Protein AF-A0A8X6FAP2-F1 (afdb_mo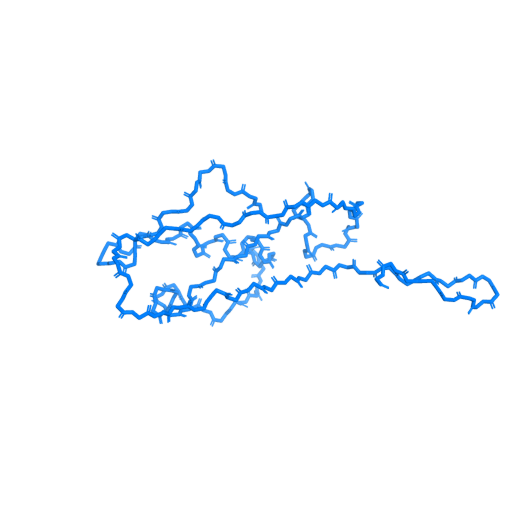nomer)

pLDDT: mean 89.77, std 5.4, range [65.81, 97.25]

Secondary structure (DSSP, 8-state):
---SS----B-STT-B-HHHHHHHHHHTT-TTSS---S--TTTTTTT--------STTS-TTSS--PPP-----------SS--SS--PPP--------EEE-TT--EEE--

Foldseek 3Di:
DPDPDDDDADLPPVLRCVVQVVQVCQLVVNVVPPDDPPADSNRCSVPVPDGHHNPAPVSQQVHPDDGPDDDDDDDDDDDDPDDDPDDDDDDDDDDDDKDWDQDPVRDTDTPD

Mean predicted aligned error: 5.27 Å

Sequence (112 aa):
MIPSKPFQPKFDGSNCYSRCYMSLFTDLGRYHKDQDINIRFSEYKDGYTLFALDLTPDLSADGMHESISRNGNLTIDLKFSKALPETVNLIVFSEYRNVIEIDKNRSIFTDY

Radius of gyration: 18.1 Å; Cα contacts (8 Å, |Δi|>4): 81; chains: 1; bounding box: 39×31×51 Å

Structure (mmCIF, N/CA/C/O backbone):
data_AF-A0A8X6FAP2-F1
#
_entry.id   AF-A0A8X6FAP2-F1
#
loop_
_atom_site.group_PDB
_atom_site.id
_atom_site.type_symbol
_atom_site.label_atom_id
_atom_site.label_alt_id
_atom_site.label_comp_id
_atom_site.label_asym_id
_atom_site.label_entity_id
_atom_site.label_seq_id
_atom_site.pdbx_PDB_ins_code
_atom_site.Cartn_x
_atom_site.Cartn_y
_atom_site.Cartn_z
_atom_site.occupancy
_atom_site.B_iso_or_equiv
_atom_site.auth_seq_id
_atom_site.auth_comp_id
_atom_site.auth_asym_id
_atom_site.auth_atom_id
_atom_site.pdbx_PDB_model_num
ATOM 1 N N . MET A 1 1 ? 6.902 3.873 -0.427 1.00 65.81 1 MET A N 1
ATOM 2 C CA . MET A 1 1 ? 7.800 3.874 0.752 1.00 65.81 1 MET A CA 1
ATOM 3 C C . MET A 1 1 ? 7.253 2.957 1.840 1.00 65.81 1 MET A C 1
ATOM 5 O O . MET A 1 1 ? 6.090 3.068 2.204 1.00 65.81 1 MET A O 1
ATOM 9 N N . ILE A 1 2 ? 8.093 2.099 2.432 1.00 80.69 2 ILE A N 1
ATOM 10 C CA . ILE A 1 2 ? 7.708 1.338 3.633 1.00 80.69 2 ILE A CA 1
ATOM 11 C C . ILE A 1 2 ? 7.622 2.304 4.829 1.00 80.69 2 ILE A C 1
ATOM 13 O O . ILE A 1 2 ? 8.617 2.956 5.161 1.00 80.69 2 ILE A O 1
ATOM 17 N N . PRO A 1 3 ? 6.461 2.437 5.493 1.00 83.69 3 PRO A N 1
ATOM 18 C CA . PRO A 1 3 ? 6.288 3.433 6.539 1.00 83.69 3 PRO A CA 1
ATOM 19 C C . PRO A 1 3 ? 7.112 3.079 7.787 1.00 83.69 3 PRO A C 1
ATOM 21 O O . PRO A 1 3 ? 6.926 2.027 8.388 1.00 83.69 3 PRO A O 1
ATOM 24 N N . SER A 1 4 ? 7.960 4.006 8.249 1.00 87.38 4 SER A N 1
ATOM 25 C CA . SER A 1 4 ? 8.778 3.829 9.468 1.00 87.38 4 SER A CA 1
ATOM 26 C C . SER A 1 4 ? 7.952 3.642 10.745 1.00 87.38 4 SER A C 1
ATOM 28 O O . SER A 1 4 ? 8.384 2.996 11.697 1.00 87.38 4 SER A O 1
ATOM 30 N N . LYS A 1 5 ? 6.746 4.215 10.767 1.00 92.06 5 LYS A N 1
ATOM 31 C CA . LYS A 1 5 ? 5.720 3.970 11.782 1.00 92.06 5 LYS A CA 1
ATOM 32 C C . LYS A 1 5 ? 4.550 3.248 11.124 1.00 92.06 5 LYS A C 1
ATOM 34 O O . LYS A 1 5 ? 3.976 3.859 10.210 1.00 92.06 5 LYS A O 1
ATOM 39 N N . PRO A 1 6 ? 4.145 2.059 11.605 1.00 92.94 6 PRO A N 1
ATOM 40 C CA . PRO A 1 6 ? 2.995 1.340 11.073 1.00 92.94 6 PRO A CA 1
ATOM 41 C C . PRO A 1 6 ? 1.756 2.230 10.970 1.00 92.94 6 PRO A C 1
ATOM 43 O O . PRO A 1 6 ? 1.541 3.127 11.795 1.00 92.94 6 PRO A O 1
ATOM 46 N N . PHE A 1 7 ? 0.942 2.000 9.946 1.00 93.81 7 PHE A N 1
ATOM 47 C CA . PHE A 1 7 ? -0.338 2.681 9.832 1.00 93.81 7 PHE A CA 1
ATOM 48 C C . PHE A 1 7 ? -1.297 2.179 10.915 1.00 93.81 7 PHE A C 1
ATOM 50 O O . PHE A 1 7 ? -1.413 0.983 11.162 1.00 93.81 7 PHE A O 1
ATOM 57 N N . GLN A 1 8 ? -1.977 3.117 11.574 1.00 94.25 8 GLN A N 1
ATOM 58 C CA . GLN A 1 8 ? -2.994 2.836 12.590 1.00 94.25 8 GLN A CA 1
ATOM 59 C C . GLN A 1 8 ? -4.249 3.677 12.308 1.00 94.25 8 GLN A C 1
ATOM 61 O O . GLN A 1 8 ? -4.593 4.546 13.115 1.00 94.25 8 GLN A O 1
ATOM 66 N N . PRO A 1 9 ? -4.891 3.505 11.134 1.00 94.00 9 PRO A N 1
ATOM 67 C CA . PRO A 1 9 ? -6.079 4.273 10.804 1.00 94.00 9 PRO A CA 1
ATOM 68 C C . PRO A 1 9 ? -7.218 3.938 11.768 1.00 94.00 9 PRO A C 1
ATOM 70 O O . PRO A 1 9 ? -7.435 2.778 12.123 1.00 94.00 9 PRO A O 1
ATOM 73 N N . LYS A 1 10 ? -7.975 4.960 12.164 1.00 93.19 10 LYS A N 1
ATOM 74 C CA . LYS A 1 10 ? -9.256 4.792 12.853 1.00 93.19 10 LYS A CA 1
ATOM 75 C C . LYS A 1 10 ? -10.368 5.239 11.919 1.00 93.19 10 LYS A C 1
ATOM 77 O O . LYS A 1 10 ? -10.527 6.429 11.657 1.00 93.19 10 LYS A O 1
ATOM 82 N N . PHE A 1 11 ? -11.120 4.262 11.426 1.00 90.31 11 PHE A N 1
ATOM 83 C CA . PHE A 1 11 ? -12.284 4.467 10.559 1.00 90.31 11 PHE A CA 1
ATOM 84 C C . PHE A 1 11 ? -13.580 4.732 11.343 1.00 90.31 11 PHE A C 1
ATOM 86 O O . PHE A 1 11 ? -14.652 4.844 10.759 1.00 90.31 11 PHE A O 1
ATOM 93 N N . ASP A 1 12 ? -13.488 4.830 12.673 1.00 85.19 12 ASP A N 1
ATOM 94 C CA . ASP A 1 12 ? -14.599 5.235 13.531 1.00 85.19 12 ASP A CA 1
ATOM 95 C C . ASP A 1 12 ? -14.905 6.742 13.394 1.00 85.19 12 ASP A C 1
ATOM 97 O O . ASP A 1 12 ? -14.359 7.445 12.541 1.00 85.19 12 ASP A O 1
ATOM 101 N N . GLY A 1 13 ? -15.774 7.265 14.263 1.00 79.31 13 GLY A N 1
ATOM 102 C CA . GLY A 1 13 ? -16.166 8.677 14.257 1.00 79.31 13 GLY A CA 1
ATOM 103 C C . GLY A 1 13 ? -15.013 9.685 14.394 1.00 79.31 13 GLY A C 1
ATOM 104 O O . GLY A 1 13 ? -15.224 10.863 14.123 1.00 79.31 13 GLY A O 1
ATOM 105 N N . SER A 1 14 ? -13.801 9.257 14.771 1.00 83.56 14 SER A N 1
ATOM 106 C CA . SER A 1 14 ? -12.619 10.128 14.818 1.00 83.56 14 SER A CA 1
ATOM 107 C C . SER A 1 14 ? -12.032 10.451 13.439 1.00 83.56 14 SER A C 1
ATOM 109 O O . SER A 1 14 ? -11.236 11.383 13.338 1.00 83.56 14 SER A O 1
ATOM 111 N N . ASN A 1 15 ? -12.391 9.697 12.390 1.00 85.31 15 ASN A N 1
ATOM 112 C CA . ASN A 1 15 ? -11.887 9.839 11.017 1.00 85.31 15 ASN A CA 1
ATOM 113 C C . ASN A 1 15 ? -10.350 10.020 10.921 1.00 85.31 15 ASN A C 1
ATOM 115 O O . ASN A 1 15 ? -9.829 10.754 10.076 1.00 85.31 15 ASN A O 1
ATOM 119 N N . CYS A 1 16 ? -9.592 9.351 11.794 1.00 94.00 16 CYS A N 1
ATOM 120 C CA . CYS A 1 16 ? -8.134 9.462 11.847 1.00 94.00 16 CYS A CA 1
ATOM 121 C C . CYS A 1 16 ? -7.470 8.511 10.843 1.00 94.00 16 CYS A C 1
ATOM 123 O O . CYS A 1 16 ? -6.878 7.502 11.224 1.00 94.00 16 CYS A O 1
ATOM 125 N N . TYR A 1 17 ? -7.566 8.832 9.553 1.00 95.31 17 TYR A N 1
ATOM 126 C CA . TYR A 1 17 ? -6.972 8.040 8.465 1.00 95.31 17 TYR A CA 1
ATOM 127 C C . TYR A 1 17 ? -6.327 8.889 7.350 1.00 95.31 17 TYR A C 1
ATOM 129 O O . TYR A 1 17 ? -5.890 8.347 6.335 1.00 95.31 17 TYR A O 1
ATOM 137 N N . SER A 1 18 ? -6.177 10.203 7.558 1.00 94.62 18 SER A N 1
ATOM 138 C CA . SER A 1 18 ? -5.559 11.150 6.610 1.00 94.62 18 SER A CA 1
ATOM 139 C C . SER A 1 18 ? -4.169 10.744 6.138 1.00 94.62 18 SER A C 1
ATOM 141 O O . SER A 1 18 ? -3.882 10.833 4.950 1.00 94.62 18 SER A O 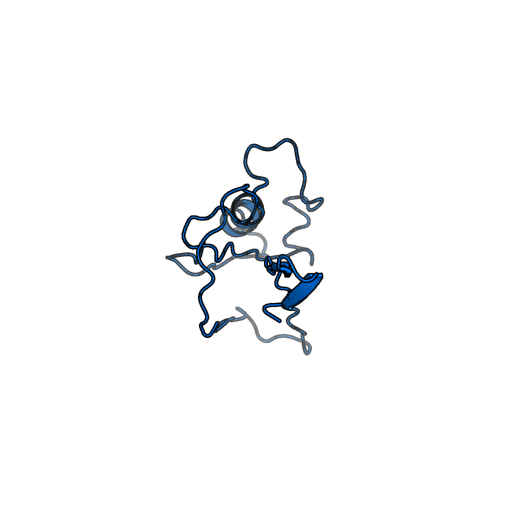1
ATOM 143 N N . ARG A 1 19 ? -3.322 10.230 7.038 1.00 94.50 19 ARG A N 1
ATOM 144 C CA . ARG A 1 19 ? -1.986 9.741 6.673 1.00 94.50 19 ARG A CA 1
ATOM 145 C C . ARG A 1 19 ? -2.047 8.583 5.674 1.00 94.50 19 ARG A C 1
ATOM 147 O O . ARG A 1 19 ? -1.234 8.552 4.763 1.00 94.50 19 ARG A O 1
ATOM 154 N N . CYS A 1 20 ? -2.986 7.651 5.846 1.00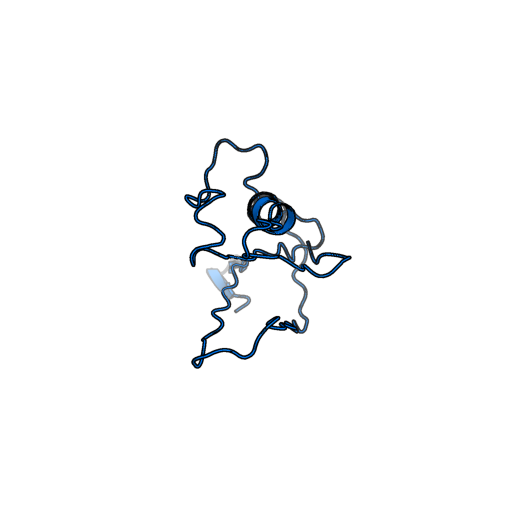 95.00 20 CYS A N 1
ATOM 155 C CA . CYS A 1 20 ? -3.114 6.493 4.954 1.00 95.00 20 CYS A CA 1
ATOM 156 C C . CYS A 1 20 ? -3.631 6.935 3.585 1.00 95.00 20 CYS A C 1
ATOM 158 O O . CYS A 1 20 ? -3.035 6.600 2.570 1.00 95.00 20 CYS A O 1
ATOM 160 N N . TYR A 1 21 ? -4.674 7.770 3.582 1.00 94.81 21 TYR A N 1
ATOM 161 C CA . TYR A 1 21 ? -5.223 8.343 2.358 1.00 94.81 21 TYR A CA 1
ATOM 162 C C . TYR A 1 21 ? -4.174 9.145 1.577 1.00 94.81 21 TYR A C 1
ATOM 164 O O . TYR A 1 21 ? -4.019 8.943 0.382 1.00 94.81 21 TYR A O 1
ATOM 172 N N 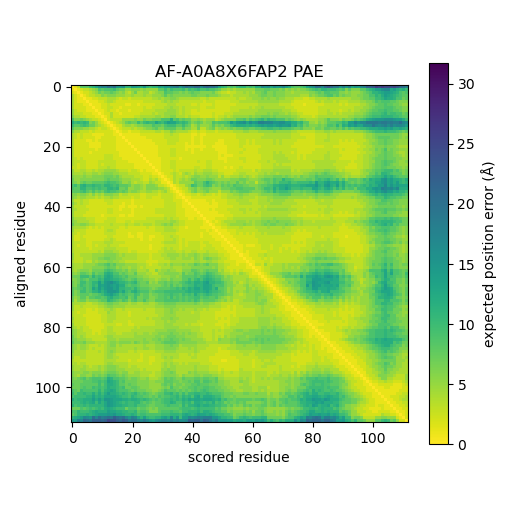. MET A 1 22 ? -3.399 10.004 2.248 1.00 93.00 22 MET A N 1
ATOM 173 C CA . MET A 1 22 ? -2.341 10.781 1.595 1.00 93.00 22 MET A CA 1
ATOM 174 C C . MET A 1 22 ? -1.206 9.893 1.067 1.00 93.00 22 MET A C 1
ATOM 176 O O . MET A 1 22 ? -0.683 10.166 -0.010 1.00 93.00 22 MET A O 1
ATOM 180 N N . SER A 1 23 ? -0.862 8.815 1.788 1.00 93.44 23 SER A N 1
ATOM 181 C CA . SER A 1 23 ? 0.146 7.841 1.338 1.00 93.44 23 SER A CA 1
ATOM 182 C C . SER A 1 23 ? -0.206 7.264 -0.028 1.00 93.44 23 SER A C 1
ATOM 184 O O . SER A 1 23 ? 0.671 7.086 -0.861 1.00 93.44 23 SER A O 1
ATOM 186 N N . LEU A 1 24 ? -1.496 7.032 -0.293 1.00 93.31 24 LEU A N 1
ATOM 187 C CA . LEU A 1 24 ? -1.957 6.496 -1.569 1.00 93.31 24 LEU A CA 1
ATOM 188 C C . LEU A 1 24 ? -1.584 7.414 -2.744 1.00 93.31 24 LEU A C 1
ATOM 190 O O . LEU A 1 24 ? -1.122 6.929 -3.769 1.00 93.31 24 LEU A O 1
ATOM 194 N N . PHE A 1 25 ? -1.691 8.738 -2.583 1.00 92.50 25 PHE A N 1
ATOM 195 C CA . PHE A 1 25 ? -1.261 9.691 -3.614 1.00 92.50 25 PHE A CA 1
ATOM 196 C C . PHE A 1 25 ? 0.252 9.695 -3.792 1.00 92.50 25 PHE A C 1
ATOM 198 O O . PHE A 1 25 ? 0.731 9.772 -4.922 1.00 92.50 25 PHE A O 1
ATOM 205 N N . THR A 1 26 ? 1.012 9.640 -2.698 1.00 90.69 26 THR A N 1
ATOM 206 C CA . THR A 1 26 ? 2.476 9.669 -2.778 1.00 90.69 26 THR A CA 1
ATOM 207 C C . THR A 1 26 ? 3.033 8.382 -3.375 1.00 90.69 26 THR A C 1
ATOM 209 O O . THR A 1 26 ? 3.870 8.452 -4.264 1.00 90.69 26 THR A O 1
ATOM 212 N N . ASP A 1 27 ? 2.539 7.221 -2.944 1.00 92.19 27 ASP A N 1
ATOM 213 C CA . ASP A 1 27 ? 3.048 5.910 -3.362 1.00 92.19 27 ASP A CA 1
ATOM 214 C C . ASP A 1 27 ? 2.556 5.494 -4.758 1.00 92.19 27 ASP A C 1
ATOM 216 O O . ASP A 1 27 ? 3.212 4.696 -5.415 1.00 92.19 27 ASP A O 1
ATOM 220 N N . LEU A 1 28 ? 1.437 6.050 -5.242 1.00 91.62 28 LEU A N 1
ATOM 221 C CA . LEU A 1 28 ? 1.009 5.912 -6.643 1.00 91.62 28 LEU A CA 1
ATOM 222 C C . LEU A 1 28 ? 1.601 6.988 -7.562 1.00 91.62 28 LEU A C 1
ATOM 224 O O . LEU A 1 28 ? 1.218 7.064 -8.734 1.00 91.62 28 LEU A O 1
ATOM 228 N N . GLY A 1 29 ? 2.455 7.872 -7.037 1.00 89.31 29 GLY A N 1
ATOM 229 C CA . GLY A 1 29 ? 3.070 8.914 -7.848 1.00 89.31 29 GLY A CA 1
ATOM 230 C C . GLY A 1 29 ? 2.090 9.970 -8.370 1.00 89.31 29 GLY A C 1
ATOM 231 O O . GLY A 1 29 ? 2.329 10.600 -9.398 1.00 89.31 29 GLY A O 1
ATOM 232 N N . ARG A 1 30 ? 0.944 10.148 -7.701 1.00 89.44 30 ARG A N 1
ATOM 233 C CA . ARG A 1 30 ? -0.117 11.109 -8.069 1.00 89.44 30 ARG A CA 1
ATOM 234 C C . ARG A 1 30 ? -0.046 12.405 -7.271 1.00 89.44 30 ARG A C 1
ATOM 236 O O . ARG A 1 30 ? -0.682 13.393 -7.624 1.00 89.44 30 ARG A O 1
ATOM 243 N N . TYR A 1 31 ? 0.733 12.424 -6.195 1.00 86.56 31 TYR A N 1
ATOM 244 C CA . TYR A 1 31 ? 0.924 13.613 -5.377 1.00 86.56 31 TYR A CA 1
ATOM 245 C C . TYR A 1 31 ? 1.513 14.764 -6.211 1.00 86.56 31 TYR A C 1
ATOM 247 O O . TYR A 1 31 ? 2.485 14.578 -6.938 1.00 86.56 31 TYR A O 1
ATOM 255 N N . HIS A 1 32 ? 0.904 15.952 -6.125 1.00 83.44 32 HIS A N 1
ATOM 256 C CA . HIS A 1 32 ? 1.216 17.127 -6.957 1.00 83.44 32 HIS A CA 1
ATOM 257 C C . HIS A 1 32 ? 1.053 16.951 -8.478 1.00 83.44 32 HIS A C 1
ATOM 259 O O . HIS A 1 32 ? 1.504 17.807 -9.239 1.00 83.44 32 HIS A O 1
ATOM 265 N N . LYS A 1 33 ? 0.370 15.898 -8.934 1.00 83.56 33 LYS A N 1
ATOM 266 C CA . LYS A 1 33 ? -0.050 15.755 -10.331 1.00 83.56 33 LYS A CA 1
ATOM 267 C C . LYS A 1 33 ? -1.545 16.022 -10.436 1.00 83.56 33 LYS A C 1
ATOM 269 O O . LYS A 1 33 ? -2.292 15.742 -9.504 1.00 83.56 33 LYS A O 1
ATOM 274 N N . ASP A 1 34 ? -1.986 16.553 -11.573 1.00 83.00 34 ASP A N 1
ATOM 275 C CA . ASP A 1 34 ? -3.412 16.731 -11.883 1.00 83.00 34 ASP A CA 1
ATOM 276 C C . ASP A 1 34 ? -4.041 15.382 -12.281 1.00 83.00 34 ASP A C 1
ATOM 278 O O . ASP A 1 34 ? -4.462 15.156 -13.413 1.00 83.00 34 ASP A O 1
ATOM 282 N N . GLN A 1 35 ? -3.941 14.410 -11.374 1.00 81.88 35 GLN A N 1
ATOM 283 C CA . GLN A 1 35 ? -4.349 13.028 -11.572 1.00 81.88 35 GLN A CA 1
ATOM 284 C C . GLN A 1 35 ? -5.044 12.537 -10.306 1.00 81.88 35 GLN A C 1
ATOM 286 O O . GLN A 1 35 ? -4.454 12.511 -9.226 1.00 81.88 35 GLN A O 1
ATOM 291 N N . ASP A 1 36 ? -6.303 12.143 -10.457 1.00 83.69 36 ASP A N 1
ATOM 292 C CA . ASP A 1 36 ? -7.119 11.608 -9.373 1.00 83.69 36 ASP A CA 1
ATOM 293 C C . ASP A 1 36 ? -6.962 10.080 -9.270 1.00 83.69 36 ASP A C 1
ATOM 295 O O . ASP A 1 36 ? -6.678 9.390 -10.251 1.00 83.69 36 ASP A O 1
ATOM 299 N N . ILE A 1 37 ? -7.168 9.555 -8.065 1.00 90.19 37 ILE A N 1
ATOM 300 C CA . ILE A 1 37 ? -7.293 8.123 -7.767 1.00 90.19 37 ILE A CA 1
ATOM 301 C C . ILE A 1 37 ? -8.763 7.669 -7.739 1.00 90.19 37 ILE A C 1
ATOM 303 O O . ILE A 1 37 ? -9.030 6.488 -7.533 1.00 90.19 37 ILE A O 1
ATOM 307 N N . ASN A 1 38 ? -9.708 8.598 -7.940 1.00 93.19 38 ASN A N 1
ATOM 308 C CA . ASN A 1 38 ? -11.155 8.371 -7.967 1.00 93.19 38 ASN A CA 1
ATOM 309 C C . ASN A 1 38 ? -11.701 7.743 -6.669 1.00 93.19 38 ASN A C 1
ATOM 311 O O . ASN A 1 38 ? -12.610 6.917 -6.686 1.00 93.19 38 ASN A O 1
ATOM 315 N N . ILE A 1 39 ? -11.110 8.123 -5.534 1.00 94.94 39 ILE A N 1
ATOM 316 C CA . ILE A 1 39 ? -11.552 7.752 -4.187 1.00 94.94 39 ILE A CA 1
ATOM 317 C C . ILE A 1 39 ? -11.553 9.031 -3.369 1.00 94.94 39 ILE A C 1
ATOM 319 O O . ILE A 1 39 ? -10.498 9.620 -3.145 1.00 94.94 39 ILE A O 1
ATOM 323 N N . ARG A 1 40 ? -12.718 9.472 -2.894 1.00 94.62 40 ARG A N 1
ATOM 324 C CA . ARG A 1 40 ? -12.801 10.646 -2.020 1.00 94.62 40 ARG A CA 1
ATOM 325 C C . ARG A 1 40 ? -12.309 10.305 -0.621 1.00 94.62 40 ARG A C 1
ATOM 327 O O . ARG A 1 40 ? -12.445 9.183 -0.136 1.00 94.62 40 ARG A O 1
ATOM 334 N N . PHE A 1 41 ? -11.861 11.326 0.106 1.00 93.25 41 PHE A N 1
ATOM 335 C CA . PHE A 1 41 ? -11.461 11.176 1.506 1.00 93.25 41 PHE A CA 1
ATOM 336 C C . PHE A 1 41 ? -12.571 10.577 2.391 1.00 93.25 41 PHE A C 1
ATOM 338 O O . PHE A 1 41 ? -12.290 9.803 3.301 1.00 93.25 41 PHE A O 1
ATOM 345 N N . SER A 1 42 ? -13.841 10.900 2.136 1.00 93.31 42 SER A N 1
ATOM 346 C CA . SER A 1 42 ? -14.966 10.301 2.865 1.00 93.31 42 SER A CA 1
ATOM 347 C C . SER A 1 42 ? -15.189 8.830 2.507 1.00 93.31 42 SER A C 1
ATOM 349 O O . SER A 1 42 ? -15.500 8.048 3.392 1.00 93.31 42 SER A O 1
ATOM 351 N N . GLU A 1 43 ? -14.987 8.452 1.242 1.00 94.94 43 GLU A N 1
ATOM 352 C CA . GLU A 1 43 ? -15.218 7.091 0.734 1.00 94.94 43 GLU A CA 1
ATOM 353 C C . GLU A 1 43 ? -14.119 6.122 1.173 1.00 94.94 43 GLU A C 1
ATOM 355 O O . GLU A 1 43 ? -14.377 4.936 1.360 1.00 94.94 43 GLU A O 1
ATOM 360 N N . TYR A 1 44 ? -12.900 6.623 1.401 1.00 95.19 44 TYR A N 1
ATOM 361 C CA . TYR A 1 44 ? -11.748 5.798 1.767 1.00 95.19 44 TYR A CA 1
ATOM 362 C C . TYR A 1 44 ? -12.015 4.878 2.968 1.00 95.19 44 TYR A C 1
ATOM 364 O O . TYR A 1 44 ? -11.585 3.728 2.969 1.00 95.19 44 TYR A O 1
ATOM 372 N N . LYS A 1 45 ? -12.741 5.357 3.985 1.00 93.25 45 LYS A N 1
ATOM 373 C CA . LYS A 1 45 ? -13.094 4.560 5.172 1.00 93.25 45 LYS A CA 1
ATOM 374 C C . LYS A 1 45 ? -14.292 3.622 4.965 1.00 93.25 45 LYS A C 1
ATOM 376 O O . LYS A 1 45 ? -14.475 2.698 5.752 1.00 93.25 45 LYS A O 1
ATOM 381 N N . ASP A 1 46 ? -15.077 3.846 3.916 1.00 91.25 46 ASP A N 1
ATOM 382 C CA . ASP A 1 46 ? -16.363 3.196 3.657 1.00 91.25 46 ASP A CA 1
ATOM 383 C C . ASP A 1 46 ? -16.212 2.114 2.568 1.00 91.25 46 ASP A C 1
ATOM 385 O O . ASP A 1 46 ? -16.990 2.030 1.622 1.00 91.25 46 ASP A O 1
ATOM 389 N N . GLY A 1 47 ? -15.169 1.285 2.692 1.00 88.88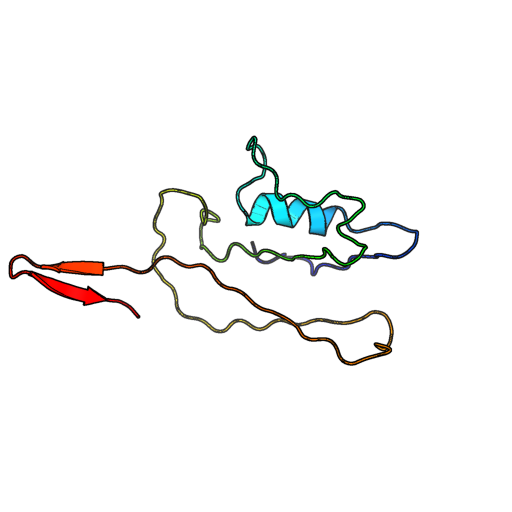 47 GLY A N 1
ATOM 390 C CA . GLY A 1 47 ? -14.915 0.145 1.800 1.00 88.88 47 GLY A CA 1
ATOM 391 C C . GLY A 1 47 ? -13.927 0.401 0.657 1.00 88.88 47 GLY A C 1
ATOM 392 O O . GLY A 1 47 ? -13.536 -0.549 -0.012 1.00 88.88 47 GLY A O 1
ATOM 393 N N . TYR A 1 48 ? -13.448 1.635 0.478 1.00 93.69 48 TYR A N 1
ATOM 394 C CA . TYR A 1 48 ? -12.451 1.995 -0.546 1.00 93.69 48 TYR A CA 1
ATOM 395 C C . TYR A 1 48 ? -11.033 2.151 0.030 1.00 93.69 48 TYR A C 1
ATOM 397 O O . TYR A 1 48 ? -10.224 2.943 -0.456 1.00 93.69 48 TYR A O 1
ATOM 405 N N . THR A 1 49 ? -10.718 1.423 1.105 1.00 93.31 49 THR A N 1
ATOM 406 C CA . THR A 1 49 ? -9.398 1.487 1.743 1.00 93.31 49 THR A CA 1
ATOM 407 C C . THR A 1 49 ? -8.376 0.721 0.904 1.00 93.31 49 THR A C 1
ATOM 409 O O . THR A 1 49 ? -8.391 -0.508 0.877 1.00 93.31 49 THR A O 1
ATOM 412 N N . LEU A 1 50 ? -7.448 1.445 0.278 1.00 94.69 50 LEU A N 1
ATOM 413 C CA . LEU A 1 50 ? -6.309 0.881 -0.446 1.00 94.69 50 LEU A CA 1
ATOM 414 C C . LEU A 1 50 ? -4.993 1.363 0.157 1.00 94.69 50 LEU A C 1
ATOM 416 O O . LEU A 1 50 ? -4.838 2.538 0.479 1.00 94.69 50 LEU A O 1
ATOM 420 N N . PHE A 1 51 ? -4.025 0.456 0.247 1.00 93.69 51 PHE A N 1
ATOM 421 C CA . PHE A 1 51 ? -2.647 0.785 0.589 1.00 93.69 51 PHE A CA 1
ATOM 422 C C . PHE A 1 51 ? -1.779 0.547 -0.641 1.00 93.69 51 PHE A C 1
ATOM 424 O O . PHE A 1 51 ? -1.754 -0.563 -1.168 1.00 93.69 51 PHE A O 1
ATOM 431 N N . ALA A 1 52 ? -1.071 1.583 -1.084 1.00 93.31 52 ALA A N 1
ATOM 432 C CA . ALA A 1 52 ? -0.023 1.460 -2.085 1.00 93.31 52 ALA A CA 1
ATOM 433 C C . ALA A 1 52 ? 1.338 1.516 -1.396 1.00 93.31 52 ALA A C 1
ATOM 435 O O . ALA A 1 52 ? 1.500 2.177 -0.371 1.00 93.31 52 ALA A O 1
ATOM 436 N N . LEU A 1 53 ? 2.307 0.802 -1.955 1.00 92.19 53 LEU A N 1
ATOM 437 C CA . LEU A 1 53 ? 3.685 0.812 -1.495 1.00 92.19 53 LEU A CA 1
ATOM 438 C C . LEU A 1 53 ? 4.582 0.904 -2.721 1.00 92.19 53 LEU A C 1
ATOM 440 O O . LEU A 1 53 ? 4.733 -0.074 -3.447 1.00 92.19 53 LEU A O 1
ATOM 444 N N . ASP A 1 54 ? 5.211 2.061 -2.918 1.00 91.50 54 ASP A N 1
ATOM 445 C CA . ASP A 1 54 ? 6.349 2.133 -3.828 1.00 91.50 54 ASP A CA 1
ATOM 446 C C . ASP A 1 54 ? 7.535 1.398 -3.178 1.00 91.50 54 ASP A C 1
ATOM 448 O O . ASP A 1 54 ? 8.018 1.809 -2.109 1.00 91.50 54 ASP A O 1
ATOM 452 N N . LEU A 1 55 ? 7.920 0.274 -3.789 1.00 89.56 55 LEU A N 1
ATOM 453 C CA . LEU A 1 55 ? 9.030 -0.591 -3.382 1.00 89.56 55 LEU A CA 1
ATOM 454 C C . LEU A 1 55 ? 10.309 -0.335 -4.194 1.00 89.56 55 LEU A C 1
ATOM 456 O O . LEU A 1 55 ? 11.318 -1.003 -3.954 1.00 89.56 55 LEU A O 1
ATOM 460 N N . THR A 1 56 ? 10.298 0.622 -5.126 1.00 88.44 56 THR A N 1
ATOM 461 C CA . THR A 1 56 ? 11.517 1.034 -5.823 1.00 88.44 56 THR A CA 1
ATOM 462 C C . THR A 1 56 ? 12.490 1.681 -4.825 1.00 88.44 56 THR A C 1
ATOM 464 O O . THR A 1 56 ? 12.066 2.423 -3.930 1.00 88.44 56 THR A O 1
ATOM 467 N N . PRO A 1 57 ? 13.805 1.406 -4.920 1.00 87.56 57 PRO A N 1
ATOM 468 C CA . PRO A 1 57 ? 14.798 1.945 -3.987 1.00 87.56 57 PRO A CA 1
ATOM 469 C C . PRO A 1 57 ? 14.836 3.477 -3.910 1.00 87.56 57 PRO A C 1
ATOM 471 O O . PRO A 1 57 ? 15.257 4.031 -2.897 1.00 87.56 57 PRO A O 1
ATOM 474 N N . ASP A 1 58 ? 14.434 4.146 -4.983 1.00 88.50 58 ASP A N 1
ATOM 475 C CA . ASP A 1 58 ? 14.470 5.591 -5.184 1.00 88.50 58 ASP A CA 1
ATOM 476 C C . ASP A 1 58 ? 13.079 6.246 -5.174 1.00 88.50 58 ASP A C 1
ATOM 478 O O . ASP A 1 58 ? 12.991 7.458 -5.363 1.00 88.50 58 ASP A O 1
ATOM 482 N N . LEU A 1 59 ? 12.015 5.478 -4.893 1.00 87.69 59 LEU A N 1
ATOM 483 C CA . LEU A 1 59 ? 10.622 5.947 -4.861 1.00 87.69 59 LEU A CA 1
ATOM 484 C C . LEU A 1 59 ? 10.180 6.591 -6.183 1.00 87.69 59 LEU A C 1
ATOM 486 O O . LEU A 1 59 ? 9.537 7.643 -6.202 1.00 87.69 59 LEU A O 1
ATOM 490 N N . SER A 1 60 ? 10.597 5.980 -7.290 1.00 88.06 60 SER A N 1
ATOM 491 C CA . SER A 1 60 ? 10.345 6.449 -8.645 1.00 88.06 60 SER A CA 1
ATOM 492 C C . SER A 1 60 ? 9.509 5.458 -9.457 1.00 88.06 60 SER A C 1
ATOM 494 O O . SER A 1 60 ? 9.645 5.397 -10.679 1.00 88.06 60 SER A O 1
ATOM 496 N N . ALA A 1 61 ? 8.589 4.716 -8.822 1.00 86.94 61 ALA A N 1
ATOM 497 C CA . ALA A 1 61 ? 7.741 3.750 -9.532 1.00 86.94 61 ALA A CA 1
ATOM 498 C C . ALA A 1 61 ? 6.987 4.359 -10.733 1.00 86.94 61 ALA A C 1
ATOM 500 O O . ALA A 1 61 ? 6.801 3.682 -11.745 1.00 86.94 61 ALA A O 1
ATOM 501 N N . ASP A 1 62 ? 6.609 5.643 -10.668 1.00 85.94 62 ASP A N 1
ATOM 502 C CA . ASP A 1 62 ? 5.990 6.362 -11.796 1.00 85.94 62 ASP A CA 1
ATOM 503 C C . ASP A 1 62 ? 6.984 7.014 -12.778 1.00 85.94 62 ASP A C 1
ATOM 505 O O . ASP A 1 62 ? 6.591 7.474 -13.852 1.00 85.94 62 ASP A O 1
ATOM 509 N N . GLY A 1 63 ? 8.258 7.099 -12.397 1.00 84.88 63 GLY A N 1
ATOM 510 C CA . GLY A 1 63 ? 9.286 7.842 -13.115 1.00 84.88 63 GLY A CA 1
ATOM 511 C C . GLY A 1 63 ? 9.882 7.066 -14.286 1.00 84.88 63 GLY A C 1
ATOM 512 O O . GLY A 1 63 ? 9.653 5.880 -14.458 1.00 84.88 63 GLY A O 1
ATOM 513 N N . MET A 1 64 ? 10.716 7.727 -15.086 1.00 83.06 64 MET A N 1
ATOM 514 C CA . MET A 1 64 ? 11.401 7.096 -16.232 1.00 83.06 64 MET A CA 1
ATOM 515 C C . MET A 1 64 ? 12.724 6.418 -15.849 1.00 83.06 64 MET A C 1
ATOM 517 O O . MET A 1 64 ? 13.426 5.894 -16.709 1.00 83.06 64 MET A O 1
ATOM 521 N N . HIS A 1 65 ? 13.113 6.502 -14.577 1.00 85.56 65 HIS A N 1
ATOM 522 C CA . HIS A 1 65 ? 14.339 5.895 -14.091 1.00 85.56 65 HIS A CA 1
ATOM 523 C C . HIS A 1 65 ? 14.100 4.410 -13.810 1.00 85.56 65 HIS A C 1
ATOM 525 O O . HIS A 1 65 ? 13.110 4.043 -13.177 1.00 85.56 65 HIS A O 1
ATOM 531 N N . GLU A 1 66 ? 15.013 3.571 -14.290 1.00 80.38 66 GLU A N 1
ATOM 532 C CA . GLU A 1 66 ? 15.030 2.142 -13.998 1.00 80.38 66 GLU A CA 1
ATOM 533 C C . GLU A 1 66 ? 16.007 1.886 -12.857 1.00 80.38 66 GLU A C 1
ATOM 535 O O . GLU A 1 66 ? 17.221 2.062 -12.993 1.00 80.38 66 GLU A O 1
ATOM 540 N N . SER A 1 67 ? 15.473 1.464 -11.717 1.00 82.44 67 SER A N 1
ATOM 541 C CA . SER A 1 67 ? 16.296 0.965 -10.625 1.00 82.44 67 SER A CA 1
ATOM 542 C C . SER A 1 67 ? 16.642 -0.506 -10.862 1.00 82.44 67 SER A C 1
ATOM 544 O O . SER A 1 67 ? 15.900 -1.252 -11.494 1.00 82.44 67 SER A O 1
ATOM 546 N N . ILE A 1 68 ? 17.800 -0.940 -10.361 1.00 81.00 68 ILE A N 1
ATOM 547 C CA . ILE A 1 68 ? 18.216 -2.343 -10.472 1.00 81.00 68 ILE A CA 1
ATOM 548 C C . ILE A 1 68 ? 17.199 -3.221 -9.737 1.00 81.00 68 ILE A C 1
ATOM 550 O O . ILE A 1 68 ? 16.999 -3.038 -8.531 1.00 81.00 68 ILE A O 1
ATOM 554 N N . SER A 1 69 ? 16.630 -4.200 -10.442 1.00 78.25 69 SER A N 1
ATOM 555 C CA . SER A 1 69 ? 15.715 -5.190 -9.875 1.00 78.25 69 SER A CA 1
ATOM 556 C C . SER A 1 69 ? 16.361 -5.931 -8.707 1.00 78.25 69 SER A C 1
ATOM 558 O O . SER A 1 69 ? 17.505 -6.389 -8.777 1.00 78.25 69 SER A O 1
ATOM 560 N N . ARG A 1 70 ? 15.622 -6.048 -7.601 1.00 81.25 70 ARG A N 1
ATOM 561 C CA . ARG A 1 70 ? 16.057 -6.768 -6.40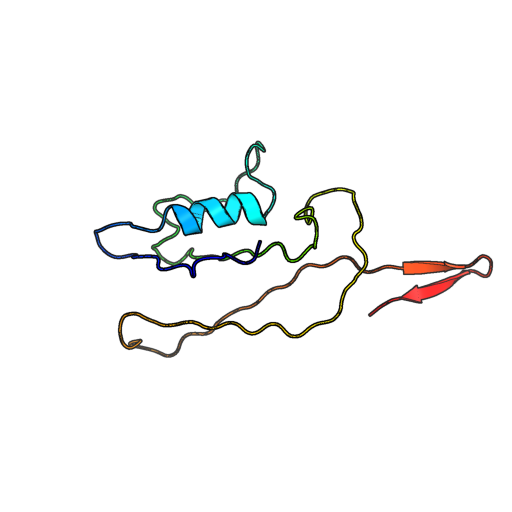1 1.00 81.25 70 ARG A CA 1
ATOM 562 C C . ARG A 1 70 ? 15.013 -7.796 -6.016 1.00 81.25 70 ARG A C 1
ATOM 564 O O . ARG A 1 70 ? 13.838 -7.469 -5.894 1.00 81.25 70 ARG A O 1
ATOM 571 N N . ASN A 1 71 ? 15.477 -9.007 -5.733 1.00 83.69 71 ASN A N 1
ATOM 572 C CA . ASN A 1 71 ? 14.632 -10.064 -5.199 1.00 83.69 71 ASN A CA 1
ATOM 573 C C . ASN A 1 71 ? 14.648 -10.026 -3.671 1.00 83.69 71 ASN A C 1
ATOM 575 O O . ASN A 1 71 ? 15.684 -9.780 -3.047 1.00 83.69 71 ASN A O 1
ATOM 579 N N . GLY A 1 72 ? 13.497 -10.294 -3.066 1.00 86.38 72 GLY A N 1
ATOM 580 C CA . GLY A 1 72 ? 13.336 -10.310 -1.622 1.00 86.38 72 GLY A CA 1
ATOM 581 C C . GLY A 1 72 ? 11.985 -10.881 -1.217 1.00 86.38 72 GLY A C 1
ATOM 582 O O . GLY A 1 72 ? 11.116 -11.111 -2.054 1.00 86.38 72 GLY A O 1
ATOM 583 N N . ASN A 1 73 ? 11.820 -11.103 0.083 1.00 89.81 73 ASN A N 1
ATOM 584 C CA . ASN A 1 73 ? 10.555 -11.548 0.653 1.00 89.81 73 ASN A CA 1
ATOM 585 C C . ASN A 1 73 ? 9.786 -10.344 1.199 1.00 89.81 73 ASN A C 1
ATOM 587 O O . ASN A 1 73 ? 10.369 -9.489 1.868 1.00 89.81 73 ASN A O 1
ATOM 591 N N . LEU A 1 74 ? 8.477 -10.311 0.950 1.00 87.94 74 LEU A N 1
ATOM 592 C CA . LEU A 1 74 ? 7.562 -9.336 1.532 1.00 87.94 74 LEU A CA 1
ATOM 593 C C . LEU A 1 74 ? 6.674 -10.034 2.565 1.00 87.94 74 LEU A C 1
ATOM 595 O O . LEU A 1 74 ? 6.003 -11.013 2.248 1.00 87.94 74 LEU A O 1
ATOM 599 N N . THR A 1 75 ? 6.639 -9.491 3.779 1.00 91.56 75 THR A N 1
ATOM 600 C CA . THR A 1 75 ? 5.709 -9.910 4.833 1.00 91.56 75 THR A CA 1
ATOM 601 C C . THR A 1 75 ? 4.752 -8.764 5.125 1.00 91.56 75 THR A C 1
ATOM 603 O O . THR A 1 75 ? 5.186 -7.626 5.303 1.00 91.56 75 THR A O 1
ATOM 606 N N . ILE A 1 76 ? 3.454 -9.063 5.174 1.00 90.94 76 ILE A N 1
ATOM 607 C CA . ILE A 1 76 ? 2.403 -8.091 5.477 1.00 90.94 76 ILE A CA 1
ATOM 608 C C . ILE A 1 76 ? 1.757 -8.481 6.804 1.00 90.94 76 ILE A C 1
ATOM 610 O O . ILE A 1 76 ? 1.033 -9.472 6.879 1.00 90.94 76 ILE A O 1
ATOM 614 N N . ASP A 1 77 ? 1.989 -7.666 7.831 1.00 93.38 77 ASP A N 1
ATOM 615 C CA . ASP A 1 77 ? 1.364 -7.828 9.140 1.00 93.38 77 ASP A CA 1
ATOM 616 C C . ASP A 1 77 ? 0.167 -6.885 9.277 1.00 93.38 77 ASP A C 1
ATOM 618 O O . ASP A 1 77 ? 0.288 -5.662 9.173 1.00 93.38 77 ASP A O 1
ATOM 622 N N . LEU A 1 78 ? -1.007 -7.458 9.543 1.00 92.31 78 LEU A N 1
ATOM 623 C CA . LEU A 1 78 ? -2.260 -6.726 9.704 1.00 92.31 78 LEU A CA 1
ATOM 624 C C . LEU A 1 78 ? -2.924 -7.110 11.021 1.00 92.31 78 LEU A C 1
ATOM 626 O O . LEU A 1 78 ? -2.938 -8.272 11.426 1.00 92.31 78 LEU A O 1
ATOM 630 N N . LYS A 1 79 ? -3.516 -6.117 11.686 1.00 93.69 79 LYS A N 1
ATOM 631 C CA . LYS A 1 79 ? -4.268 -6.318 12.921 1.00 93.69 79 LYS A CA 1
ATOM 632 C C . LYS A 1 79 ? -5.567 -5.534 12.882 1.00 93.69 79 LYS A C 1
ATOM 634 O O . LYS A 1 79 ? -5.559 -4.312 12.755 1.00 93.69 79 LYS A O 1
ATOM 639 N N . PHE A 1 80 ? -6.674 -6.237 13.087 1.00 92.94 80 PHE A N 1
ATOM 640 C CA . PHE A 1 80 ? -7.979 -5.620 13.280 1.00 92.94 80 PHE A CA 1
ATOM 641 C C . PHE A 1 80 ? -8.153 -5.202 14.743 1.00 92.94 80 PHE A C 1
ATOM 643 O O . PHE A 1 80 ? -7.761 -5.916 15.667 1.00 92.94 80 PHE A O 1
ATOM 650 N N . SER A 1 81 ? -8.724 -4.018 14.965 1.00 92.31 81 SER A N 1
ATOM 651 C CA . SER A 1 81 ? -8.976 -3.489 16.314 1.00 92.31 81 SER A CA 1
ATOM 652 C C . SER A 1 81 ? -10.092 -4.237 17.049 1.00 92.31 81 SER A C 1
ATOM 654 O O . SER A 1 81 ? -10.168 -4.181 18.275 1.00 92.31 81 SER A O 1
ATOM 656 N N . LYS A 1 82 ? -10.950 -4.935 16.302 1.00 92.44 82 LYS A N 1
ATOM 657 C CA . LYS A 1 82 ? -12.048 -5.772 16.786 1.00 92.44 82 LYS A CA 1
ATOM 658 C C . LYS A 1 82 ? -12.019 -7.107 16.046 1.00 92.44 82 LYS A C 1
ATOM 660 O O . LYS A 1 82 ? -11.454 -7.194 14.958 1.00 92.44 82 LYS A O 1
ATOM 665 N N . ALA A 1 83 ? -12.640 -8.127 16.632 1.00 95.38 83 ALA A N 1
ATOM 666 C CA . ALA A 1 83 ? -12.864 -9.387 15.935 1.00 95.38 83 ALA A CA 1
ATOM 667 C C . ALA A 1 83 ? -13.716 -9.138 14.681 1.00 95.38 83 ALA A C 1
ATOM 669 O O . ALA A 1 83 ? -14.683 -8.373 14.733 1.00 95.38 83 ALA A O 1
ATOM 670 N N . LEU A 1 84 ? -13.336 -9.757 13.566 1.00 93.50 84 LEU A N 1
ATOM 671 C CA . LEU A 1 84 ? -14.097 -9.657 12.329 1.00 93.50 84 LEU A CA 1
ATOM 672 C C . LEU A 1 84 ? -15.401 -10.456 12.465 1.00 93.50 84 LEU A C 1
ATOM 674 O O . LEU A 1 84 ? -15.354 -11.589 12.948 1.00 93.50 84 LEU A O 1
ATOM 678 N N . PRO A 1 85 ? -16.550 -9.893 12.056 1.00 94.81 85 PRO A N 1
ATOM 679 C CA . PRO A 1 85 ? -17.823 -10.608 12.106 1.00 94.81 85 PRO A CA 1
ATOM 680 C C . PRO A 1 85 ? -17.903 -11.727 11.056 1.00 94.81 85 PRO A C 1
ATOM 682 O O . PRO A 1 85 ? -18.695 -12.652 11.207 1.00 94.81 85 PRO A O 1
ATOM 685 N N . GLU A 1 86 ? -17.078 -11.646 10.012 1.00 95.62 86 GLU A N 1
ATOM 686 C CA . GLU A 1 86 ? -17.041 -12.563 8.879 1.00 95.62 86 GLU A CA 1
ATOM 687 C C . GLU A 1 86 ? -15.610 -12.726 8.346 1.00 95.62 86 GLU A C 1
ATOM 689 O O . GLU A 1 86 ? -14.709 -11.945 8.666 1.00 95.62 86 GLU A O 1
ATOM 694 N N . THR A 1 87 ? -15.386 -13.761 7.537 1.00 95.50 87 THR A N 1
ATOM 695 C CA . THR A 1 87 ? -14.106 -13.964 6.853 1.00 95.50 87 THR A CA 1
ATOM 696 C C . THR A 1 87 ? -13.905 -12.890 5.789 1.00 95.50 87 THR A C 1
ATOM 698 O O . THR A 1 87 ? -14.790 -12.638 4.977 1.00 95.50 87 THR A O 1
ATOM 701 N N . VAL A 1 88 ? -12.713 -12.298 5.757 1.00 92.50 88 VAL A N 1
ATOM 702 C CA . VAL A 1 88 ? -12.326 -11.299 4.756 1.00 92.50 88 VAL A CA 1
ATOM 703 C C . VAL A 1 88 ? -11.186 -11.829 3.896 1.00 92.50 88 VAL A C 1
ATOM 705 O O . VAL A 1 88 ? -10.347 -12.594 4.371 1.00 92.50 88 VAL A O 1
ATOM 708 N N . ASN A 1 89 ? -11.137 -11.387 2.642 1.00 93.12 89 ASN A N 1
ATOM 709 C CA . ASN A 1 89 ? -10.032 -11.672 1.735 1.00 93.12 89 ASN A CA 1
ATOM 710 C C . ASN A 1 89 ? -9.114 -10.455 1.644 1.00 93.12 89 ASN A C 1
ATOM 712 O O . ASN A 1 89 ? -9.583 -9.333 1.452 1.00 93.12 89 ASN A O 1
ATOM 716 N N . LEU A 1 90 ? -7.806 -10.686 1.739 1.00 92.06 90 LEU A N 1
ATOM 717 C CA . LEU A 1 90 ? -6.802 -9.688 1.392 1.00 92.06 90 LEU A CA 1
ATOM 718 C C . LEU A 1 90 ? -6.393 -9.901 -0.065 1.00 92.06 90 LEU A C 1
ATOM 720 O O . LEU A 1 90 ? -5.845 -10.947 -0.406 1.00 92.06 90 LEU A O 1
ATOM 724 N N . ILE A 1 91 ? -6.645 -8.906 -0.911 1.00 94.31 91 ILE A N 1
ATOM 725 C CA . ILE A 1 91 ? -6.174 -8.897 -2.296 1.00 94.31 91 ILE A CA 1
ATOM 726 C C . ILE A 1 91 ? -4.865 -8.117 -2.332 1.00 94.31 91 ILE A C 1
ATOM 728 O O . ILE A 1 91 ? -4.806 -6.974 -1.880 1.00 94.31 91 ILE A O 1
ATOM 732 N N . VAL A 1 92 ? -3.822 -8.743 -2.873 1.00 94.06 92 VAL A N 1
ATOM 733 C CA . VAL A 1 92 ? -2.516 -8.119 -3.087 1.00 94.06 92 VAL A CA 1
ATOM 734 C C . VAL A 1 92 ? -2.260 -8.082 -4.586 1.00 94.06 92 VAL A C 1
ATOM 736 O O . VAL A 1 92 ? -2.376 -9.102 -5.262 1.00 94.06 92 VAL A O 1
ATOM 739 N N . PHE A 1 93 ? -1.931 -6.899 -5.092 1.00 93.06 93 PHE A N 1
ATOM 740 C CA . PHE A 1 93 ? -1.593 -6.663 -6.489 1.00 93.06 93 PHE A CA 1
ATOM 741 C C . PHE A 1 93 ? -0.208 -6.024 -6.559 1.00 93.06 93 PHE A C 1
ATOM 743 O O . PHE A 1 93 ? 0.087 -5.116 -5.780 1.00 93.06 93 PHE A O 1
ATOM 750 N N . SER A 1 94 ? 0.632 -6.502 -7.475 1.00 90.50 94 SER A N 1
ATOM 751 C CA . SER A 1 94 ? 1.943 -5.924 -7.751 1.00 90.50 94 SER A CA 1
ATOM 752 C C . SER A 1 94 ? 2.061 -5.558 -9.224 1.00 90.50 94 SER A C 1
ATOM 754 O O . SER A 1 94 ? 1.736 -6.344 -10.111 1.00 90.50 94 SER A O 1
ATOM 756 N N . GLU A 1 95 ? 2.561 -4.353 -9.464 1.00 88.38 95 GLU A N 1
ATOM 757 C CA . GLU A 1 95 ? 2.986 -3.868 -10.770 1.00 88.38 95 GLU A CA 1
ATOM 758 C C . GLU A 1 95 ? 4.504 -3.691 -10.722 1.00 88.38 95 GLU A C 1
ATOM 760 O O . GLU A 1 95 ? 5.043 -3.152 -9.754 1.00 88.38 95 GLU A O 1
ATOM 765 N N . TYR A 1 96 ? 5.197 -4.191 -11.737 1.00 86.38 96 TYR A N 1
ATOM 766 C CA . TYR A 1 96 ? 6.644 -4.084 -11.870 1.00 86.38 96 TYR A CA 1
ATOM 767 C C . TYR A 1 96 ? 7.021 -4.103 -13.350 1.00 86.38 96 TYR A C 1
ATOM 769 O O . TYR A 1 96 ? 6.240 -4.526 -14.206 1.00 86.38 96 TYR A O 1
ATOM 777 N N . ARG A 1 97 ? 8.216 -3.598 -13.650 1.00 83.00 97 ARG A N 1
ATOM 778 C CA . ARG A 1 97 ? 8.752 -3.551 -15.009 1.00 83.00 97 ARG A CA 1
ATOM 779 C C . ARG A 1 97 ? 9.511 -4.840 -15.294 1.00 83.00 97 ARG A C 1
ATOM 781 O O . ARG A 1 97 ? 10.289 -5.284 -14.457 1.00 83.00 97 ARG A O 1
ATOM 788 N N . ASN A 1 98 ? 9.275 -5.394 -16.476 1.00 83.31 98 ASN A N 1
ATOM 789 C CA . ASN A 1 98 ? 9.983 -6.552 -17.013 1.00 83.31 98 ASN A CA 1
ATOM 790 C C . ASN A 1 98 ? 10.820 -6.109 -18.213 1.00 83.31 98 ASN A C 1
ATOM 792 O O . ASN A 1 98 ? 10.400 -5.229 -18.974 1.00 83.31 98 ASN A O 1
ATOM 796 N N . VAL A 1 99 ? 11.979 -6.731 -18.403 1.00 84.19 99 VAL A N 1
ATOM 797 C CA . VAL A 1 99 ? 12.889 -6.440 -19.513 1.00 84.19 99 VAL A CA 1
ATOM 798 C C . VAL A 1 99 ? 12.738 -7.494 -20.606 1.00 84.19 99 VAL A C 1
ATOM 800 O O . VAL A 1 99 ? 12.838 -8.696 -20.368 1.00 84.19 99 VAL A O 1
ATOM 803 N N . ILE A 1 100 ? 12.533 -7.026 -21.840 1.00 89.88 100 ILE A N 1
ATOM 804 C CA . ILE A 1 100 ? 12.627 -7.852 -23.047 1.00 89.88 100 ILE A CA 1
ATOM 805 C C . ILE A 1 100 ? 13.892 -7.434 -23.793 1.00 89.88 100 ILE A C 1
ATOM 807 O O . ILE A 1 100 ? 13.965 -6.324 -24.324 1.00 89.88 100 ILE A O 1
ATOM 811 N N . GLU A 1 101 ? 14.884 -8.318 -23.846 1.00 92.38 101 GLU A N 1
ATOM 812 C CA . GLU A 1 101 ? 16.123 -8.099 -24.589 1.00 92.38 101 GLU A CA 1
ATOM 813 C C . GLU A 1 101 ? 16.043 -8.787 -25.956 1.00 92.38 101 GLU A C 1
ATOM 815 O O . GLU A 1 101 ? 15.660 -9.953 -26.064 1.00 92.38 101 GLU A O 1
ATOM 820 N N . ILE A 1 102 ? 16.401 -8.052 -27.012 1.00 96.00 102 ILE A N 1
ATOM 821 C CA . ILE A 1 102 ? 16.467 -8.572 -28.379 1.00 96.00 102 ILE A CA 1
ATOM 822 C C . ILE A 1 102 ? 17.896 -8.411 -28.878 1.00 96.00 102 ILE A C 1
ATOM 824 O O . ILE A 1 102 ? 18.388 -7.290 -29.025 1.00 96.00 102 ILE A O 1
ATOM 828 N N . ASP A 1 103 ? 18.557 -9.530 -29.161 1.00 96.00 103 ASP A N 1
ATOM 829 C CA . ASP A 1 103 ? 19.923 -9.504 -29.672 1.00 96.00 103 ASP A CA 1
ATOM 830 C C . ASP A 1 103 ? 19.973 -9.209 -31.186 1.00 96.00 103 ASP A C 1
ATOM 832 O O . ASP A 1 103 ? 18.966 -9.149 -31.901 1.00 96.00 103 ASP A O 1
ATOM 836 N N . LYS A 1 104 ? 21.190 -9.059 -31.722 1.00 95.88 104 LYS A N 1
ATOM 837 C CA . LYS A 1 104 ? 21.415 -8.829 -33.161 1.00 95.88 104 LYS A CA 1
ATOM 838 C C . LYS A 1 104 ? 20.881 -9.966 -34.050 1.00 95.88 104 LYS A C 1
ATOM 840 O O . LYS A 1 104 ? 20.574 -9.731 -35.219 1.00 95.88 104 LYS A O 1
ATOM 845 N N . ASN A 1 105 ? 20.773 -11.177 -33.511 1.00 97.25 105 ASN A N 1
ATOM 846 C CA . ASN A 1 105 ? 20.260 -12.359 -34.197 1.00 97.25 105 ASN A CA 1
AT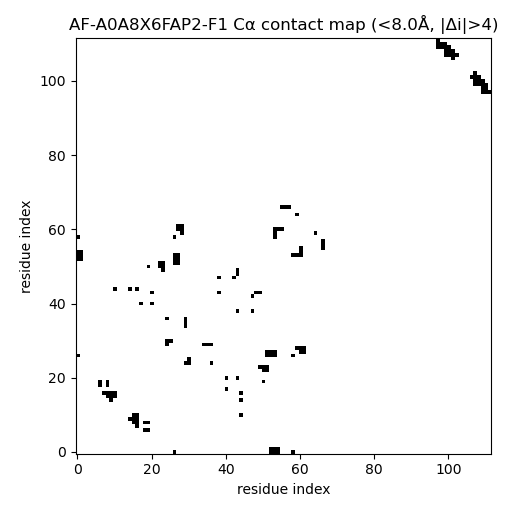OM 847 C C . ASN A 1 105 ? 18.734 -12.499 -34.066 1.00 97.25 105 ASN A C 1
ATOM 849 O O . ASN A 1 105 ? 18.174 -13.457 -34.599 1.00 97.25 105 ASN A O 1
ATOM 853 N N . ARG A 1 106 ? 18.057 -11.528 -33.431 1.00 93.62 106 ARG A N 1
ATOM 854 C CA . ARG A 1 106 ? 16.620 -11.538 -33.114 1.00 93.62 106 ARG A CA 1
ATOM 8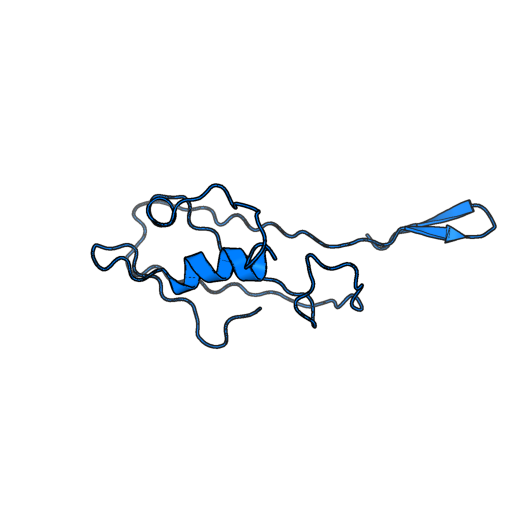55 C C . ARG A 1 106 ? 16.223 -12.621 -32.109 1.00 93.62 106 ARG A C 1
ATOM 857 O O . ARG A 1 106 ? 15.052 -12.995 -32.056 1.00 93.62 106 ARG A O 1
ATOM 864 N N . SER A 1 107 ? 17.169 -13.116 -31.320 1.00 95.44 107 SER A N 1
ATOM 865 C CA . SER A 1 107 ? 16.853 -13.919 -30.143 1.00 95.44 107 SER A CA 1
ATOM 866 C C . SER A 1 107 ? 16.170 -13.020 -29.118 1.00 95.44 107 SER A C 1
ATOM 868 O O . SER A 1 107 ? 16.583 -11.875 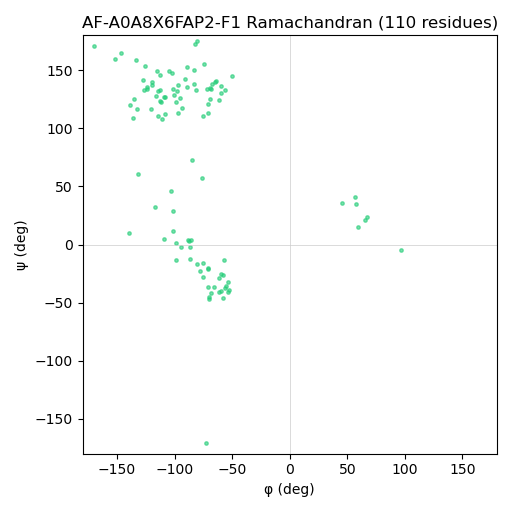-28.936 1.00 95.44 107 SER A O 1
ATOM 870 N N . ILE A 1 108 ? 15.125 -13.536 -28.476 1.00 94.12 108 ILE A N 1
ATOM 871 C CA . ILE A 1 108 ? 14.331 -12.809 -27.484 1.00 94.12 108 ILE A CA 1
ATOM 872 C C . ILE A 1 108 ? 14.624 -13.417 -26.114 1.00 94.12 108 ILE A C 1
ATOM 874 O O . ILE A 1 108 ? 14.482 -14.629 -25.944 1.00 94.12 108 ILE A O 1
ATOM 878 N N . PHE A 1 109 ? 14.997 -12.578 -25.153 1.00 92.12 109 PHE A N 1
ATOM 879 C CA . PHE A 1 109 ? 15.216 -12.953 -23.760 1.00 92.12 109 PHE A CA 1
ATOM 880 C C . PHE A 1 109 ? 14.260 -12.162 -22.864 1.00 92.12 109 PHE A C 1
ATOM 882 O O . PHE A 1 109 ? 14.056 -10.966 -23.073 1.00 92.12 109 PHE A O 1
ATOM 889 N N . THR A 1 110 ? 13.667 -12.840 -21.885 1.00 88.75 110 THR A N 1
ATOM 890 C CA . THR A 1 110 ? 12.745 -12.268 -20.897 1.00 88.75 110 THR A CA 1
ATOM 891 C C . THR A 1 110 ? 13.231 -12.595 -19.491 1.00 88.75 110 THR A C 1
ATOM 893 O O . THR A 1 110 ? 13.926 -13.591 -19.287 1.00 88.75 110 THR A O 1
ATOM 896 N N . ASP A 1 111 ? 12.871 -11.763 -18.520 1.00 79.12 111 ASP A N 1
ATOM 897 C CA . ASP A 1 111 ? 13.241 -11.897 -17.106 1.00 79.12 111 ASP A CA 1
ATOM 898 C C . ASP A 1 111 ? 12.126 -12.482 -16.212 1.00 79.12 111 ASP A C 1
ATOM 900 O O . ASP A 1 111 ? 12.264 -12.483 -14.987 1.00 79.12 111 ASP A O 1
ATOM 904 N N . TYR A 1 112 ? 11.062 -13.026 -16.819 1.00 74.38 112 TYR A N 1
ATOM 905 C CA . TYR A 1 112 ? 9.933 -13.701 -16.165 1.00 74.38 112 TYR A CA 1
ATOM 906 C C . TYR A 1 112 ? 9.683 -15.109 -16.715 1.00 74.38 112 TYR A C 1
ATOM 908 O O . TYR A 1 112 ? 10.006 -15.354 -17.904 1.00 74.38 112 TYR A O 1
#

Organism: Trichonephila clavata (NCBI:txid2740835)

Solvent-accessible surface area (backbone atoms only — not comparable to full-atom values): 7954 Å² total; per-residue (Å²): 78,83,65,94,63,78,88,78,67,38,74,55,97,79,61,48,36,63,70,55,60,52,40,32,33,55,35,64,58,29,57,98,44,104,53,82,86,89,68,52,83,77,43,30,67,72,80,58,71,65,88,55,65,24,80,46,96,81,64,38,78,77,51,93,68,84,73,85,86,77,90,82,87,87,84,87,89,85,82,74,97,59,85,71,95,63,93,80,84,87,86,85,86,85,87,81,91,80,59,78,49,69,49,98,86,68,50,79,46,67,81,121